Protein AF-A0A540KDP7-F1 (afdb_monomer_lite)

Secondary structure (DSSP, 8-state):
-PPPBPPPEETTTTEESSHHHHHHHHHHHHHHHHHHS-TT-S-STTS-HHHHHHHHHHHHTTB--TT--HHHHHHHHHHHHHHHHHHHHHHHHH-

Organism: Malus baccata (NCBI:txid106549)

pLDDT: mean 88.33, std 7.02, range [47.97, 94.0]

Radius of gyration: 13.53 Å; chains: 1; bounding box: 41×26×33 Å

Foldseek 3Di:
DDDADEFDADPVPLEGPDPVSVVVLLVLLLVLCVVQPDLPDDFLVRDDPVSVVSSVVVSVVRHPPPDDDPSNVVRSSVSNRVSNVVVNVVVVVVD

Structure (mmCIF, N/CA/C/O backbone):
data_AF-A0A540KDP7-F1
#
_entry.id   AF-A0A540KDP7-F1
#
loop_
_atom_site.group_PDB
_atom_site.id
_atom_site.type_symbol
_atom_site.label_atom_id
_atom_site.label_alt_id
_atom_site.label_comp_id
_atom_site.label_asym_id
_atom_site.label_entity_id
_atom_site.label_seq_id
_atom_site.pdbx_PDB_ins_code
_atom_site.Cartn_x
_atom_site.Cartn_y
_atom_site.Cartn_z
_atom_site.occupancy
_atom_site.B_iso_or_equiv
_atom_site.auth_seq_id
_atom_site.auth_comp_id
_atom_site.auth_asym_id
_atom_site.auth_atom_id
_atom_site.pdbx_PDB_model_num
ATOM 1 N N . MET A 1 1 ? 22.527 -7.374 6.280 1.00 47.97 1 MET A N 1
ATOM 2 C CA . MET A 1 1 ? 21.993 -6.263 5.467 1.00 47.97 1 MET A CA 1
ATOM 3 C C . MET A 1 1 ? 21.066 -6.875 4.439 1.00 47.97 1 MET A C 1
ATOM 5 O O . MET A 1 1 ? 21.547 -7.559 3.544 1.00 47.97 1 MET A O 1
ATOM 9 N N . THR A 1 2 ? 19.757 -6.751 4.627 1.00 64.56 2 THR A N 1
ATOM 10 C CA . THR A 1 2 ? 18.776 -7.230 3.646 1.00 64.56 2 THR A CA 1
ATOM 11 C C . THR A 1 2 ? 18.787 -6.245 2.482 1.00 64.56 2 THR A C 1
ATOM 13 O O . THR A 1 2 ? 18.632 -5.047 2.708 1.00 64.56 2 THR A O 1
ATOM 16 N N . GLN A 1 3 ? 19.049 -6.715 1.261 1.00 81.25 3 GLN A N 1
ATOM 17 C CA . GLN A 1 3 ? 18.884 -5.872 0.076 1.00 81.25 3 GLN A CA 1
ATOM 18 C C . GLN A 1 3 ? 17.397 -5.563 -0.072 1.00 81.25 3 GLN A C 1
ATOM 20 O O . GLN A 1 3 ? 16.578 -6.482 -0.102 1.00 81.25 3 GLN A O 1
ATOM 25 N N . LYS A 1 4 ? 17.059 -4.276 -0.113 1.00 87.12 4 LYS A N 1
ATOM 26 C CA . LYS A 1 4 ? 15.689 -3.823 -0.333 1.00 87.12 4 LYS A CA 1
ATOM 27 C C . LYS A 1 4 ? 15.335 -3.938 -1.811 1.00 87.12 4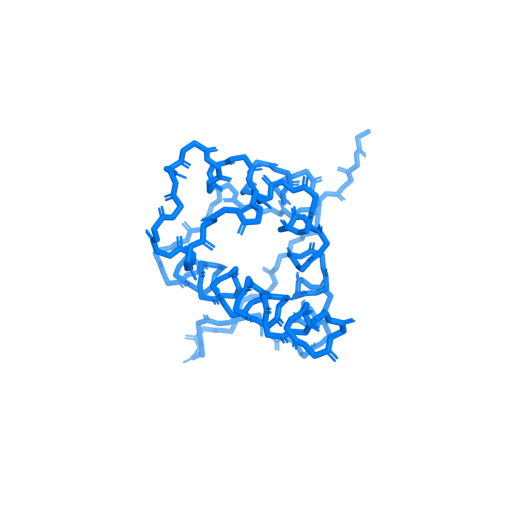 LYS A C 1
ATOM 29 O O . LYS A 1 4 ? 16.192 -3.817 -2.685 1.00 87.12 4 LYS A O 1
ATOM 34 N N . ILE A 1 5 ? 14.061 -4.181 -2.084 1.00 89.44 5 ILE A N 1
ATOM 35 C CA . ILE A 1 5 ? 13.534 -4.328 -3.436 1.00 89.44 5 ILE A CA 1
ATOM 36 C C . ILE A 1 5 ? 13.304 -2.935 -4.022 1.00 89.44 5 ILE A C 1
ATOM 38 O O . ILE A 1 5 ? 12.496 -2.152 -3.517 1.00 89.44 5 ILE A O 1
ATOM 42 N N . THR A 1 6 ? 13.983 -2.633 -5.125 1.00 89.31 6 THR A N 1
ATOM 43 C CA . THR A 1 6 ? 13.715 -1.420 -5.900 1.00 89.31 6 THR A CA 1
ATOM 44 C C . THR A 1 6 ? 12.468 -1.622 -6.754 1.00 89.31 6 THR A C 1
ATOM 46 O O . THR A 1 6 ? 12.402 -2.543 -7.573 1.00 89.31 6 THR A O 1
ATOM 49 N N . ILE A 1 7 ? 11.479 -0.744 -6.587 1.00 89.38 7 ILE A N 1
ATOM 50 C CA . ILE A 1 7 ? 10.295 -0.715 -7.446 1.00 89.38 7 ILE A CA 1
ATOM 51 C C . ILE A 1 7 ? 10.697 -0.057 -8.764 1.00 89.38 7 ILE A C 1
ATOM 53 O O . ILE A 1 7 ? 11.200 1.065 -8.791 1.00 89.38 7 ILE A O 1
ATOM 57 N N . THR A 1 8 ? 10.496 -0.768 -9.868 1.00 91.25 8 THR A N 1
ATOM 58 C CA . THR A 1 8 ? 10.640 -0.180 -11.200 1.00 91.25 8 THR A CA 1
ATOM 59 C C . THR A 1 8 ? 9.357 0.574 -11.521 1.00 91.25 8 THR A C 1
ATOM 61 O O . THR A 1 8 ? 8.275 0.013 -11.370 1.00 91.25 8 THR A O 1
ATOM 64 N N . TRP A 1 9 ? 9.464 1.824 -11.964 1.00 88.00 9 TRP A N 1
ATOM 65 C CA . TRP A 1 9 ? 8.314 2.692 -12.221 1.00 88.00 9 TRP A CA 1
ATOM 66 C C . TRP A 1 9 ? 8.052 2.849 -13.717 1.00 88.00 9 TRP A C 1
ATOM 68 O O . TRP A 1 9 ? 8.984 3.050 -14.495 1.00 88.00 9 TRP A O 1
ATOM 78 N N . ASP A 1 10 ? 6.783 2.765 -14.116 1.00 87.69 10 ASP A N 1
ATOM 79 C CA . ASP A 1 10 ? 6.342 3.095 -15.469 1.00 87.69 10 ASP A CA 1
ATOM 80 C C . ASP A 1 10 ? 6.179 4.621 -15.600 1.00 87.69 10 ASP A C 1
ATOM 82 O O . ASP A 1 10 ? 5.277 5.192 -14.976 1.00 87.69 10 ASP A O 1
ATOM 86 N N . PRO A 1 11 ? 6.994 5.297 -16.431 1.00 78.88 11 PRO A N 1
ATOM 87 C CA . PRO A 1 11 ? 6.934 6.747 -16.592 1.00 78.88 11 PRO A CA 1
ATOM 88 C C . PRO A 1 11 ? 5.639 7.248 -17.251 1.00 78.88 11 PRO A C 1
ATOM 90 O O . PRO A 1 11 ? 5.365 8.443 -17.206 1.00 78.88 11 PRO A O 1
ATOM 93 N N . ARG A 1 12 ? 4.846 6.375 -17.887 1.00 83.94 12 ARG A N 1
ATOM 94 C CA . ARG A 1 12 ? 3.565 6.733 -18.519 1.00 83.94 12 ARG A CA 1
ATOM 95 C C . ARG A 1 12 ? 2.375 6.535 -17.592 1.00 83.94 12 ARG A C 1
ATOM 97 O O . ARG A 1 12 ? 1.397 7.266 -17.711 1.00 83.94 12 ARG A O 1
ATOM 104 N N . HIS A 1 13 ? 2.446 5.533 -16.719 1.00 79.00 13 HIS A N 1
ATOM 105 C CA . HIS A 1 13 ? 1.309 5.100 -15.903 1.00 79.00 13 HIS A CA 1
ATOM 106 C C . HIS A 1 13 ? 1.470 5.398 -14.409 1.00 79.00 13 HIS A C 1
ATOM 108 O O . HIS A 1 13 ? 0.556 5.086 -13.651 1.00 79.00 13 HIS A O 1
ATOM 114 N N . CYS A 1 14 ? 2.594 5.990 -13.981 1.00 81.81 14 CYS A N 1
ATOM 115 C CA . CYS A 1 14 ? 2.857 6.350 -12.580 1.00 81.81 14 CYS A CA 1
ATOM 116 C C . CYS A 1 14 ? 2.609 5.173 -11.614 1.00 81.81 14 CYS A C 1
ATOM 118 O O . CYS A 1 14 ? 2.041 5.335 -10.540 1.00 81.81 14 CYS A O 1
ATOM 120 N N . ALA A 1 15 ? 3.000 3.966 -12.029 1.00 86.38 15 ALA A N 1
ATOM 121 C CA . ALA A 1 15 ? 2.730 2.710 -11.336 1.00 86.38 15 ALA A CA 1
ATOM 122 C C . ALA A 1 15 ? 3.947 1.780 -11.408 1.00 86.38 15 ALA A C 1
ATOM 124 O O . ALA A 1 15 ? 4.912 2.065 -12.121 1.00 86.38 15 ALA A O 1
ATOM 125 N N . ALA A 1 16 ? 3.904 0.650 -10.696 1.00 88.00 16 ALA A N 1
ATOM 126 C CA . ALA A 1 16 ? 4.922 -0.387 -10.853 1.00 88.00 16 ALA A CA 1
ATOM 127 C C . ALA A 1 16 ? 4.969 -0.873 -12.317 1.00 88.00 16 ALA A C 1
ATOM 129 O O . ALA A 1 16 ? 3.933 -1.148 -12.921 1.00 88.00 16 ALA A O 1
ATOM 130 N N . ALA A 1 17 ? 6.173 -0.991 -12.876 1.00 88.81 17 ALA A N 1
ATOM 131 C CA . ALA A 1 17 ? 6.398 -1.254 -14.297 1.00 88.81 17 ALA A CA 1
ATOM 132 C C . ALA A 1 17 ? 5.953 -2.653 -14.739 1.00 88.81 17 ALA A C 1
ATOM 134 O O . ALA A 1 17 ? 5.665 -2.873 -15.914 1.00 88.81 17 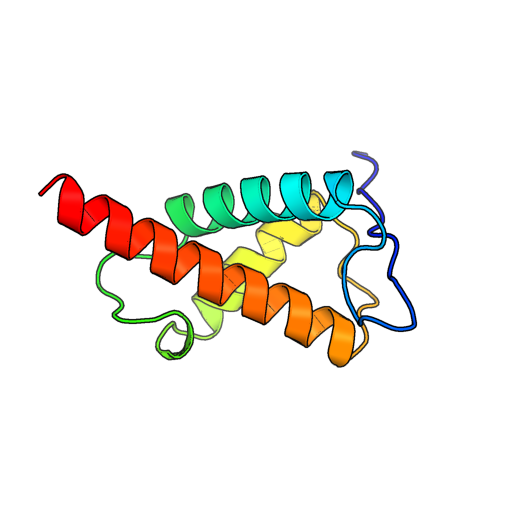ALA A O 1
ATOM 135 N N . THR A 1 18 ? 5.902 -3.605 -13.807 1.00 90.69 18 THR A N 1
ATOM 136 C CA . THR A 1 18 ? 5.500 -4.987 -14.078 1.00 90.69 18 THR A CA 1
ATOM 137 C C . THR A 1 18 ? 4.295 -5.384 -13.235 1.00 90.69 18 THR A C 1
ATOM 139 O O . THR A 1 18 ? 4.120 -4.933 -12.096 1.00 90.69 18 THR A O 1
ATOM 142 N N . LYS A 1 19 ? 3.457 -6.271 -13.783 1.00 89.19 19 LYS A N 1
ATOM 143 C CA . LYS A 1 19 ? 2.298 -6.819 -13.063 1.00 89.19 19 LYS A CA 1
ATOM 144 C C . LYS A 1 19 ? 2.737 -7.655 -11.866 1.00 89.19 19 LYS A C 1
ATOM 146 O O . LYS A 1 19 ? 2.041 -7.697 -10.854 1.00 89.19 19 LYS A O 1
ATOM 151 N N . GLU A 1 20 ? 3.893 -8.293 -11.976 1.00 92.00 20 GLU A N 1
ATOM 152 C CA . GLU A 1 20 ? 4.519 -9.106 -10.946 1.00 92.00 20 GLU A CA 1
ATOM 153 C C . GLU A 1 20 ? 4.937 -8.230 -9.759 1.00 92.00 20 GLU A C 1
ATOM 155 O O . GLU A 1 20 ? 4.538 -8.519 -8.632 1.00 92.00 20 GLU A O 1
ATOM 160 N N . GLN A 1 21 ? 5.635 -7.109 -10.001 1.00 90.25 21 GLN A N 1
ATOM 161 C CA . GLN A 1 21 ? 5.976 -6.147 -8.942 1.00 90.25 21 GLN A CA 1
ATOM 162 C C . GLN A 1 21 ? 4.727 -5.522 -8.321 1.00 90.25 21 GLN A C 1
ATOM 164 O O . GLN A 1 21 ? 4.649 -5.428 -7.098 1.00 90.25 21 GLN A O 1
ATOM 169 N N . HIS A 1 22 ? 3.731 -5.140 -9.132 1.00 92.19 22 HIS A N 1
ATOM 170 C CA . HIS A 1 22 ? 2.455 -4.642 -8.611 1.00 92.19 22 HIS A CA 1
ATOM 171 C C . HIS A 1 22 ? 1.804 -5.665 -7.671 1.00 92.19 22 HIS A C 1
ATOM 173 O O . HIS A 1 22 ? 1.399 -5.321 -6.563 1.00 92.19 22 HIS A O 1
ATOM 179 N N . SER A 1 23 ? 1.722 -6.929 -8.091 1.00 92.12 23 SER A N 1
ATOM 180 C CA . SER A 1 23 ? 1.050 -7.987 -7.330 1.00 92.12 23 SER A CA 1
ATOM 181 C C . SER A 1 23 ? 1.792 -8.337 -6.040 1.00 92.12 23 SER A C 1
ATOM 183 O O . SER A 1 23 ? 1.150 -8.506 -5.000 1.00 92.12 23 SER A O 1
ATOM 185 N N . ALA A 1 24 ? 3.126 -8.405 -6.086 1.00 92.75 24 ALA A N 1
ATOM 186 C CA . ALA A 1 24 ? 3.965 -8.629 -4.911 1.00 92.75 24 ALA A CA 1
ATOM 187 C C . ALA A 1 24 ? 3.792 -7.495 -3.891 1.00 92.75 24 ALA A C 1
ATOM 189 O O . ALA A 1 24 ? 3.393 -7.739 -2.752 1.00 92.75 24 ALA A O 1
ATOM 190 N N . LEU A 1 25 ? 3.946 -6.247 -4.341 1.00 92.69 25 LEU A N 1
ATOM 191 C CA . LEU A 1 25 ? 3.778 -5.069 -3.496 1.00 92.69 25 LEU A CA 1
ATOM 192 C C . LEU A 1 25 ? 2.379 -5.018 -2.877 1.00 92.69 25 LEU A C 1
ATOM 194 O O . LEU A 1 25 ? 2.223 -4.778 -1.685 1.00 92.69 25 LEU A O 1
ATOM 198 N N . ALA A 1 26 ? 1.343 -5.291 -3.666 1.00 93.69 26 ALA A N 1
ATOM 199 C CA . ALA A 1 26 ? -0.026 -5.263 -3.182 1.00 93.69 26 ALA A CA 1
ATOM 200 C C . ALA A 1 26 ? -0.334 -6.380 -2.171 1.00 93.69 26 ALA A C 1
ATOM 202 O O . ALA A 1 26 ? -1.231 -6.217 -1.338 1.00 93.69 26 ALA A O 1
ATOM 203 N N . THR A 1 27 ? 0.371 -7.510 -2.257 1.00 93.69 27 THR A N 1
ATOM 204 C CA . THR A 1 27 ? 0.281 -8.608 -1.286 1.00 93.69 27 THR A CA 1
ATOM 205 C C . THR A 1 27 ? 0.921 -8.193 0.033 1.00 93.69 27 THR A C 1
ATOM 207 O O . THR A 1 27 ? 0.279 -8.300 1.081 1.00 93.69 27 THR A O 1
ATOM 210 N N . ASP A 1 28 ? 2.126 -7.627 -0.028 1.00 93.94 28 ASP A N 1
ATOM 211 C CA . ASP A 1 28 ? 2.866 -7.161 1.146 1.00 93.94 28 ASP A CA 1
ATOM 212 C C . ASP A 1 28 ? 2.148 -6.010 1.851 1.00 93.94 28 ASP A C 1
ATOM 214 O O . ASP A 1 28 ? 1.916 -6.079 3.056 1.00 93.94 28 ASP A O 1
ATOM 218 N N . VAL A 1 29 ? 1.679 -5.006 1.103 1.00 93.75 29 VAL A N 1
ATOM 219 C CA . VAL A 1 29 ? 0.841 -3.912 1.624 1.00 93.75 29 VAL A CA 1
ATOM 220 C C . VAL A 1 29 ? -0.396 -4.465 2.326 1.00 93.75 29 VAL A C 1
ATOM 222 O O . VAL A 1 29 ? -0.726 -4.050 3.436 1.00 93.75 29 VAL A O 1
ATOM 225 N N . GLY A 1 30 ? -1.071 -5.440 1.714 1.00 93.25 30 GLY A N 1
ATOM 226 C CA . GLY A 1 30 ? -2.225 -6.089 2.326 1.00 93.25 30 GLY A CA 1
ATOM 227 C C . GLY A 1 30 ? -1.883 -6.834 3.620 1.00 93.25 30 GLY A C 1
ATOM 228 O O . GLY A 1 30 ? -2.730 -6.903 4.510 1.00 93.25 30 GLY A O 1
ATOM 229 N N . SER A 1 31 ? -0.681 -7.398 3.736 1.00 93.25 31 SER A N 1
ATOM 230 C CA . SER A 1 31 ? -0.191 -8.045 4.959 1.00 93.25 31 SER A CA 1
ATOM 231 C C . SER A 1 31 ? 0.099 -7.016 6.056 1.00 93.25 31 SER A C 1
ATOM 233 O O . SER A 1 31 ? -0.455 -7.108 7.151 1.00 93.25 31 SER A O 1
ATOM 235 N N . VAL A 1 32 ? 0.867 -5.971 5.729 1.00 93.50 32 VAL A N 1
ATOM 236 C CA . VAL A 1 32 ? 1.251 -4.900 6.662 1.00 93.50 32 VAL A CA 1
ATOM 237 C C . VAL A 1 32 ? 0.026 -4.151 7.188 1.00 93.50 32 VAL A C 1
ATOM 239 O O . VAL A 1 32 ? -0.063 -3.877 8.384 1.00 93.50 32 VAL A O 1
ATOM 242 N N . ILE A 1 33 ? -0.955 -3.853 6.330 1.00 91.38 33 ILE A N 1
ATOM 243 C CA . ILE A 1 33 ? -2.207 -3.210 6.751 1.00 91.38 33 ILE A CA 1
ATOM 244 C C . ILE A 1 33 ? -2.955 -4.079 7.757 1.00 91.38 33 ILE A C 1
ATOM 246 O O . ILE A 1 33 ? -3.431 -3.565 8.766 1.00 91.38 33 ILE A O 1
ATOM 250 N N . ARG A 1 34 ? -3.041 -5.389 7.515 1.00 90.06 34 ARG A N 1
ATOM 251 C CA . ARG A 1 34 ? -3.742 -6.317 8.409 1.00 90.06 34 ARG A CA 1
ATOM 252 C C . ARG A 1 34 ? -3.105 -6.406 9.792 1.00 90.06 34 ARG A C 1
ATOM 254 O O . ARG A 1 34 ? -3.834 -6.580 10.763 1.00 90.06 34 ARG A O 1
ATOM 261 N N . SER A 1 35 ? -1.782 -6.283 9.890 1.00 89.44 35 SER A N 1
ATOM 262 C CA . SER A 1 35 ? -1.080 -6.336 11.175 1.00 89.44 35 SER A CA 1
ATOM 263 C C . SER A 1 35 ? -1.060 -4.993 11.913 1.00 89.44 35 SER A C 1
ATOM 265 O O . SER A 1 35 ? -1.080 -4.989 13.140 1.00 89.44 35 SER A O 1
ATOM 267 N N . HIS A 1 36 ? -1.047 -3.863 11.196 1.00 86.38 36 HIS A N 1
ATOM 268 C CA . HI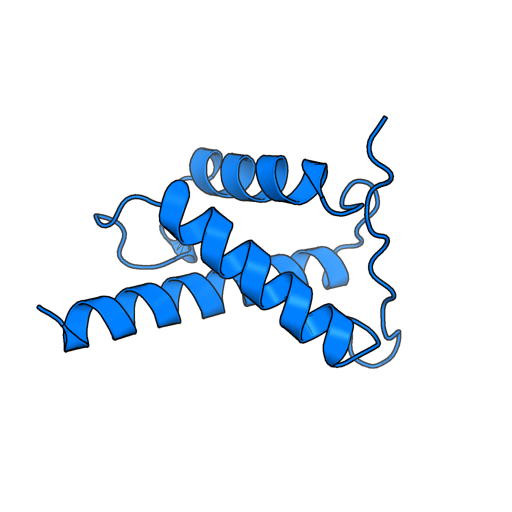S A 1 36 ? -0.842 -2.538 11.799 1.00 86.38 36 HIS A CA 1
ATOM 269 C C . HIS A 1 36 ? -2.103 -1.674 11.901 1.00 86.38 36 HIS A C 1
ATOM 271 O O . HIS A 1 36 ? -2.142 -0.760 12.723 1.00 86.38 36 HIS A O 1
ATOM 277 N N . CYS A 1 37 ? -3.140 -1.917 11.093 1.00 86.12 37 CYS A N 1
ATOM 278 C CA . CYS A 1 37 ? -4.326 -1.061 11.073 1.00 86.12 37 CYS A CA 1
ATOM 279 C C . CYS A 1 37 ? -5.426 -1.583 12.015 1.00 86.12 37 CYS A C 1
ATOM 281 O O . CYS A 1 37 ? -5.967 -2.667 11.796 1.00 86.12 37 CYS A O 1
ATOM 283 N N . PRO A 1 38 ? -5.859 -0.802 13.022 1.00 81.19 38 PRO A N 1
ATOM 284 C CA . PRO A 1 38 ? -6.955 -1.210 13.893 1.00 81.19 38 PRO A CA 1
ATOM 285 C C . PRO A 1 38 ? -8.298 -1.300 13.149 1.00 81.19 38 PRO A C 1
ATOM 287 O O . PRO A 1 38 ? -8.672 -0.390 12.408 1.00 81.19 38 PRO A O 1
ATOM 290 N N . LEU A 1 39 ? -9.098 -2.327 13.452 1.00 82.12 39 LEU A N 1
ATOM 291 C CA . LEU A 1 39 ? -10.431 -2.553 12.859 1.00 82.12 39 LEU A CA 1
ATOM 292 C C . LEU A 1 39 ? -11.446 -1.422 13.086 1.00 82.12 39 LEU A C 1
ATOM 294 O O . LEU A 1 39 ? -12.429 -1.307 12.355 1.00 82.12 39 LEU A O 1
ATOM 298 N N . ARG A 1 40 ? -11.218 -0.574 14.096 1.00 84.44 40 ARG A N 1
ATOM 299 C CA . ARG A 1 40 ? -12.136 0.510 14.484 1.00 84.44 40 ARG A CA 1
ATOM 300 C C . ARG A 1 40 ? -12.293 1.598 13.414 1.00 84.44 40 ARG A C 1
ATOM 302 O O . ARG A 1 40 ? -13.237 2.382 13.473 1.00 84.44 40 ARG A O 1
ATOM 309 N N . TRP A 1 41 ? -11.367 1.683 12.460 1.00 86.94 41 TRP A N 1
ATOM 310 C CA . TRP A 1 41 ? -11.351 2.757 11.473 1.00 86.94 41 TRP A CA 1
ATOM 311 C C . TRP A 1 41 ? -12.249 2.455 10.268 1.00 86.94 41 TRP A C 1
ATOM 313 O O . TRP A 1 41 ? -12.373 1.323 9.790 1.00 86.94 41 TRP A O 1
ATOM 323 N N . LYS A 1 42 ? -12.922 3.495 9.764 1.00 84.62 42 LYS A N 1
ATOM 324 C CA . LYS A 1 42 ? -13.889 3.352 8.666 1.00 84.62 42 LYS A CA 1
ATOM 325 C C . LYS A 1 42 ? -13.219 3.265 7.297 1.00 84.62 42 LYS A C 1
ATOM 327 O O . LYS A 1 42 ? -13.685 2.496 6.465 1.00 84.62 42 LYS A O 1
ATOM 332 N N . SER A 1 43 ? -12.143 4.019 7.084 1.00 87.75 43 SER A N 1
ATOM 333 C CA . SER A 1 43 ? -11.424 4.111 5.808 1.00 87.75 43 SER A CA 1
ATOM 334 C C . SER A 1 43 ? -9.944 4.435 6.018 1.00 87.75 43 SER A C 1
ATOM 336 O O . SER A 1 43 ? -9.574 4.972 7.067 1.00 87.75 43 SER A O 1
ATOM 338 N N . TRP A 1 44 ? -9.123 4.204 4.989 1.00 90.44 44 TRP A N 1
ATOM 339 C CA . TRP A 1 44 ? -7.717 4.619 4.977 1.00 90.44 44 TRP A CA 1
ATOM 340 C C . TRP A 1 44 ? -7.550 6.128 5.195 1.00 90.44 44 TRP A C 1
ATOM 342 O O . TRP A 1 44 ? -6.714 6.567 5.980 1.00 90.44 44 TRP A O 1
ATOM 352 N N . ARG A 1 45 ? -8.411 6.946 4.576 1.00 88.19 45 ARG A N 1
ATOM 353 C CA . ARG A 1 45 ? -8.378 8.410 4.720 1.00 88.19 45 ARG A CA 1
ATOM 354 C C . ARG A 1 45 ? -8.526 8.861 6.175 1.00 88.19 45 ARG A C 1
ATOM 356 O O . ARG A 1 45 ? -7.870 9.817 6.572 1.00 88.19 45 ARG A O 1
ATOM 363 N N . THR A 1 46 ? -9.353 8.159 6.952 1.00 89.94 46 THR A N 1
ATOM 364 C CA . THR A 1 46 ? -9.637 8.466 8.365 1.00 89.94 46 THR A CA 1
ATOM 365 C C . THR A 1 46 ? -8.614 7.910 9.355 1.00 89.94 46 THR A C 1
ATOM 367 O O . THR A 1 46 ? -8.760 8.159 10.547 1.00 89.94 46 THR A O 1
ATOM 370 N N . LEU A 1 47 ? -7.619 7.138 8.901 1.00 90.50 47 LEU A N 1
ATOM 371 C CA . LEU A 1 47 ? -6.562 6.652 9.787 1.00 90.50 47 LEU A CA 1
ATOM 372 C C . LEU A 1 47 ? -5.696 7.815 10.294 1.00 90.50 47 LEU A C 1
ATOM 374 O O . LEU A 1 47 ? -5.386 8.716 9.503 1.00 90.50 47 LEU A O 1
ATOM 378 N N . PRO A 1 48 ? -5.258 7.773 11.567 1.00 91.88 48 PRO A N 1
ATOM 379 C CA . PRO A 1 48 ? -4.246 8.684 12.081 1.00 91.88 48 PRO A CA 1
ATOM 380 C C . PRO A 1 48 ? -2.979 8.631 11.231 1.00 91.88 48 PRO A C 1
ATOM 382 O O . PRO A 1 48 ? -2.602 7.563 10.739 1.00 91.88 48 PRO A O 1
ATOM 385 N N . GLN A 1 49 ? -2.306 9.774 11.093 1.00 90.56 49 GLN A N 1
ATOM 386 C CA . GLN A 1 49 ? -1.062 9.854 10.330 1.00 90.56 49 GLN A CA 1
ATOM 387 C C . GLN A 1 49 ? 0.002 8.905 10.897 1.00 90.56 49 GLN A C 1
ATOM 389 O O . GLN A 1 49 ? 0.610 8.173 10.132 1.00 90.56 49 GLN A O 1
ATOM 394 N N . GLU A 1 50 ? 0.096 8.785 12.224 1.00 90.75 50 GLU A N 1
ATOM 395 C CA . GLU A 1 50 ? 0.998 7.845 12.908 1.00 90.75 50 GLU A CA 1
ATOM 396 C C . GLU A 1 50 ? 0.829 6.391 12.438 1.00 90.75 50 GLU A C 1
ATOM 398 O O . GLU A 1 50 ? 1.804 5.666 12.268 1.00 90.75 50 GLU A O 1
ATOM 403 N N . THR A 1 51 ? -0.409 5.946 12.183 1.00 90.44 51 THR A N 1
ATOM 404 C CA . THR A 1 51 ? -0.658 4.587 11.676 1.00 90.44 51 THR A CA 1
ATOM 405 C C . THR A 1 51 ? -0.235 4.447 10.216 1.00 90.44 51 THR A C 1
ATOM 407 O O . THR A 1 51 ? 0.284 3.403 9.828 1.00 90.44 51 THR A O 1
ATOM 410 N N . LYS A 1 52 ? -0.438 5.486 9.398 1.00 91.69 52 LYS A N 1
ATOM 411 C CA . LYS A 1 52 ? 0.019 5.492 8.000 1.00 91.69 52 LYS A CA 1
ATOM 412 C C . LYS A 1 52 ? 1.543 5.480 7.931 1.00 91.69 52 LYS A C 1
ATOM 414 O O . LYS A 1 52 ? 2.102 4.707 7.159 1.00 91.69 52 LYS A O 1
ATOM 419 N N . ASP A 1 53 ? 2.194 6.264 8.783 1.00 91.94 53 ASP A N 1
ATOM 420 C CA . ASP A 1 53 ? 3.649 6.328 8.886 1.00 91.94 53 ASP A CA 1
ATOM 421 C C . ASP A 1 53 ? 4.223 4.989 9.355 1.00 91.94 53 ASP A C 1
ATOM 423 O O . ASP A 1 53 ? 5.205 4.528 8.786 1.00 91.94 53 ASP A O 1
ATOM 427 N N . ALA A 1 54 ? 3.573 4.306 10.306 1.00 92.50 54 ALA A N 1
ATOM 428 C CA . ALA A 1 54 ? 3.962 2.956 10.713 1.00 92.50 54 ALA A CA 1
ATOM 429 C C . ALA A 1 54 ? 3.860 1.946 9.556 1.00 92.50 54 ALA A C 1
ATOM 431 O O . ALA A 1 54 ? 4.788 1.176 9.328 1.00 92.50 54 ALA A O 1
ATOM 432 N N . VAL A 1 55 ? 2.773 1.975 8.775 1.00 92.44 55 VAL A N 1
ATOM 433 C CA . VAL A 1 55 ? 2.624 1.109 7.588 1.00 92.44 55 VAL A CA 1
ATOM 434 C C . VAL A 1 55 ? 3.731 1.382 6.564 1.00 92.44 55 VAL A C 1
ATOM 436 O O . VAL A 1 55 ? 4.330 0.444 6.041 1.00 92.44 55 VAL A O 1
ATOM 439 N N . LEU A 1 56 ? 4.029 2.653 6.287 1.00 92.50 56 LEU A N 1
ATOM 440 C CA . LEU A 1 56 ? 5.094 3.036 5.358 1.00 92.50 56 LEU A CA 1
ATOM 441 C C . LEU A 1 56 ? 6.485 2.665 5.886 1.00 92.50 56 LEU A C 1
ATOM 443 O O . LEU A 1 56 ? 7.324 2.196 5.118 1.00 92.50 56 LEU A O 1
ATOM 447 N N . TYR A 1 57 ? 6.720 2.833 7.186 1.00 92.44 57 TYR A N 1
ATOM 448 C CA . TYR A 1 57 ? 7.958 2.447 7.853 1.00 92.44 57 TYR A CA 1
ATOM 449 C C . TYR A 1 57 ? 8.212 0.946 7.712 1.00 92.44 57 TYR A C 1
ATOM 451 O O . TYR A 1 57 ? 9.293 0.545 7.284 1.00 92.44 57 TYR A O 1
ATOM 459 N N . GLU A 1 58 ? 7.205 0.113 7.956 1.0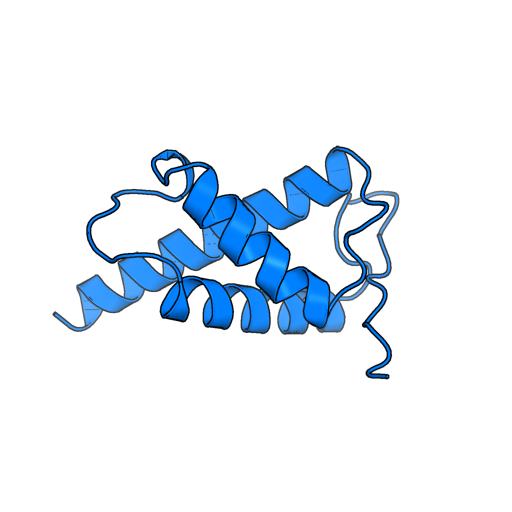0 93.00 58 GLU A N 1
ATOM 460 C CA . GLU A 1 58 ? 7.304 -1.337 7.775 1.00 93.00 58 GLU A CA 1
ATOM 461 C C . GLU A 1 58 ? 7.581 -1.714 6.316 1.00 93.00 58 GLU A C 1
ATOM 463 O O . GLU A 1 58 ? 8.527 -2.450 6.036 1.00 93.00 58 GLU A O 1
ATOM 468 N N . LEU A 1 59 ? 6.861 -1.118 5.359 1.00 92.56 59 LEU A N 1
ATOM 469 C CA . LEU A 1 59 ? 7.130 -1.333 3.932 1.00 92.56 59 LEU A CA 1
ATOM 470 C C . LEU A 1 59 ? 8.551 -0.908 3.532 1.00 92.56 59 LEU A C 1
ATOM 472 O O . LEU A 1 59 ? 9.168 -1.556 2.686 1.00 92.56 59 LEU A O 1
ATOM 476 N N . SER A 1 60 ? 9.104 0.129 4.168 1.00 91.81 60 SER A N 1
ATOM 477 C CA . SER A 1 60 ? 10.459 0.619 3.892 1.00 91.81 60 SER A CA 1
ATOM 478 C C . SER A 1 60 ? 11.568 -0.361 4.286 1.00 91.81 60 SER A C 1
ATOM 480 O O . SER A 1 60 ? 12.702 -0.201 3.834 1.00 91.81 60 SER A O 1
ATOM 482 N N . HIS A 1 61 ? 11.278 -1.382 5.100 1.00 90.69 61 HIS A N 1
ATOM 483 C CA . HIS A 1 61 ? 12.236 -2.453 5.391 1.00 90.69 61 HIS A CA 1
ATOM 484 C C . HIS A 1 61 ? 12.406 -3.403 4.206 1.00 90.69 61 HIS A C 1
ATOM 486 O O . HIS A 1 61 ? 13.451 -4.040 4.079 1.00 90.69 61 HIS A O 1
ATOM 492 N N . HIS A 1 62 ? 11.379 -3.515 3.361 1.00 90.50 62 HIS A N 1
ATOM 493 C CA . HIS A 1 62 ? 11.331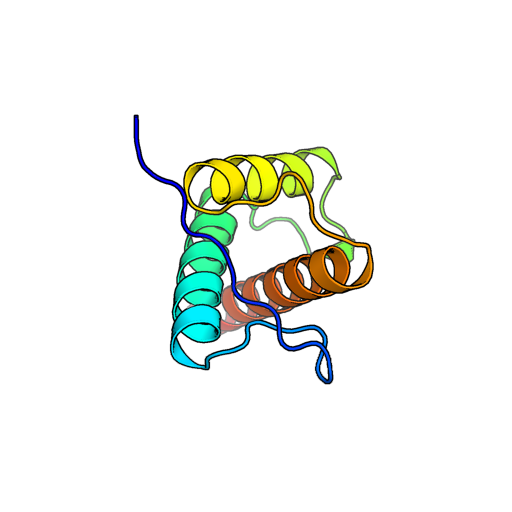 -4.459 2.247 1.00 90.50 62 HIS A CA 1
ATOM 494 C C . HIS A 1 62 ? 11.554 -3.762 0.901 1.00 90.50 62 HIS A C 1
ATOM 496 O O . HIS A 1 62 ? 12.165 -4.345 0.007 1.00 90.50 62 HIS A O 1
ATOM 502 N N . TYR A 1 63 ? 11.104 -2.514 0.769 1.00 91.56 63 TYR A N 1
ATOM 503 C CA . TYR A 1 63 ? 11.127 -1.741 -0.469 1.00 91.56 63 TYR A CA 1
ATOM 504 C C . TYR A 1 63 ? 11.923 -0.448 -0.316 1.00 91.56 63 TYR A C 1
ATOM 506 O O . TYR A 1 63 ? 11.951 0.159 0.758 1.00 91.56 63 TYR A O 1
ATOM 514 N N . GLU A 1 64 ? 12.526 0.015 -1.411 1.00 91.00 64 GLU A N 1
ATOM 515 C CA . GLU A 1 64 ? 13.139 1.343 -1.429 1.00 91.00 64 GLU A CA 1
ATOM 516 C C . GLU A 1 64 ? 12.107 2.446 -1.642 1.00 91.00 64 GLU A C 1
ATOM 518 O O . GLU A 1 64 ? 11.682 2.722 -2.762 1.00 91.00 64 GLU A O 1
ATOM 523 N N . LEU A 1 65 ? 11.718 3.079 -0.531 1.00 88.50 65 LEU A N 1
ATOM 524 C CA . LEU A 1 65 ? 10.712 4.146 -0.475 1.00 88.50 65 LEU A CA 1
ATOM 525 C C . LEU A 1 65 ? 11.302 5.527 -0.122 1.00 88.50 65 LEU A C 1
ATOM 527 O O . LEU A 1 65 ? 10.563 6.491 0.041 1.00 88.50 65 LEU A O 1
ATOM 531 N N . SER A 1 66 ? 12.625 5.643 0.023 1.00 82.50 66 SER A N 1
ATOM 532 C CA . SER A 1 66 ? 13.301 6.868 0.488 1.00 82.50 66 SER A CA 1
ATOM 533 C C . SER A 1 66 ? 13.346 8.003 -0.542 1.00 82.50 66 SER A C 1
ATOM 535 O O . SER A 1 66 ? 13.516 9.153 -0.153 1.00 82.50 66 SER A O 1
ATOM 537 N N . ASN A 1 67 ? 13.175 7.698 -1.832 1.00 84.12 67 ASN A N 1
ATOM 538 C CA . ASN A 1 67 ? 13.307 8.653 -2.941 1.00 84.12 67 ASN A CA 1
ATOM 539 C C . ASN A 1 67 ? 12.071 8.671 -3.856 1.00 84.12 67 ASN A C 1
ATOM 541 O O . ASN A 1 67 ? 12.203 8.827 -5.069 1.00 84.12 67 ASN A O 1
ATOM 545 N N . LEU A 1 68 ? 10.878 8.460 -3.292 1.00 88.38 68 LEU A N 1
ATOM 546 C CA . LEU A 1 68 ? 9.644 8.509 -4.073 1.00 88.38 68 LEU A CA 1
ATOM 547 C C . LEU A 1 68 ? 9.287 9.951 -4.438 1.00 88.38 68 LEU A C 1
ATOM 549 O O . LEU A 1 68 ? 9.280 10.836 -3.580 1.00 88.38 68 LEU A O 1
ATOM 553 N N . ASP A 1 69 ? 8.944 10.175 -5.704 1.00 90.31 69 ASP A N 1
ATOM 554 C CA . ASP A 1 69 ? 8.284 11.412 -6.117 1.00 90.31 69 ASP A CA 1
ATOM 555 C C . ASP A 1 69 ? 6.803 11.430 -5.681 1.00 90.31 69 ASP A C 1
ATOM 557 O O . ASP A 1 69 ? 6.264 10.444 -5.168 1.00 90.31 69 ASP A O 1
ATOM 561 N N . SER A 1 70 ? 6.126 12.565 -5.874 1.00 89.81 70 SER A N 1
ATOM 562 C CA . SER A 1 70 ? 4.728 12.730 -5.463 1.00 89.81 70 SER A CA 1
ATOM 563 C C . SER A 1 70 ? 3.773 11.732 -6.125 1.00 89.81 70 SER A C 1
ATOM 565 O O . SER A 1 70 ? 2.869 11.248 -5.449 1.00 89.81 70 SER A O 1
ATOM 567 N N . ASN A 1 71 ? 3.991 11.377 -7.394 1.00 90.44 71 ASN A N 1
ATOM 568 C CA . ASN A 1 71 ? 3.131 10.439 -8.120 1.00 90.44 71 ASN A CA 1
ATOM 569 C C . ASN A 1 71 ? 3.348 9.007 -7.617 1.00 90.44 71 ASN A C 1
ATOM 571 O O . ASN A 1 71 ? 2.399 8.252 -7.419 1.00 90.44 71 ASN A O 1
ATOM 575 N N . GLN A 1 72 ? 4.603 8.632 -7.368 1.00 90.75 72 GLN A N 1
ATOM 576 C CA . GLN A 1 72 ? 4.945 7.325 -6.806 1.00 90.75 72 GLN A CA 1
ATOM 577 C C . GLN A 1 72 ? 4.389 7.171 -5.386 1.00 90.75 72 GLN A C 1
ATOM 579 O O . GLN A 1 72 ? 3.841 6.126 -5.034 1.00 90.75 72 GLN A O 1
ATOM 584 N N . MET A 1 73 ? 4.478 8.228 -4.575 1.00 91.00 73 MET A N 1
ATOM 585 C CA . MET A 1 73 ? 3.903 8.259 -3.233 1.00 91.00 73 MET A CA 1
ATOM 586 C C . MET A 1 73 ? 2.370 8.188 -3.259 1.00 91.00 73 MET A C 1
ATOM 588 O O . MET A 1 73 ? 1.767 7.521 -2.413 1.00 91.00 73 MET A O 1
ATOM 592 N N . GLU A 1 74 ? 1.725 8.846 -4.224 1.00 92.00 74 GLU A N 1
ATOM 593 C CA . GLU A 1 74 ? 0.279 8.753 -4.443 1.00 92.00 74 GLU A CA 1
ATOM 594 C C . GLU A 1 74 ? -0.128 7.321 -4.804 1.00 92.00 74 GLU A C 1
ATOM 596 O O . GLU A 1 74 ? -1.001 6.756 -4.149 1.00 92.00 74 GLU A O 1
ATOM 601 N N . TYR A 1 75 ? 0.592 6.674 -5.722 1.00 92.88 75 TYR A N 1
ATOM 602 C CA . TYR A 1 75 ? 0.353 5.277 -6.082 1.00 92.88 75 TYR A CA 1
ATOM 603 C C . TYR A 1 75 ? 0.449 4.319 -4.881 1.00 92.88 75 TYR A C 1
ATOM 605 O O . TYR A 1 75 ? -0.409 3.449 -4.709 1.00 92.88 75 TYR A O 1
ATOM 613 N N . ILE A 1 76 ? 1.462 4.472 -4.016 1.00 92.44 76 ILE A N 1
ATOM 614 C CA . ILE A 1 76 ? 1.576 3.659 -2.792 1.00 92.44 76 ILE A CA 1
ATOM 615 C C . ILE A 1 76 ? 0.389 3.917 -1.857 1.00 92.44 76 ILE A C 1
ATOM 617 O O . ILE A 1 76 ? -0.187 2.972 -1.313 1.00 92.44 76 ILE A O 1
ATOM 621 N N . ASN A 1 77 ? -0.014 5.177 -1.686 1.00 92.50 77 ASN A N 1
ATOM 622 C CA . ASN A 1 77 ? -1.164 5.529 -0.854 1.00 92.50 77 ASN A CA 1
ATOM 623 C C . ASN A 1 77 ? -2.481 4.963 -1.396 1.00 92.50 77 ASN A C 1
ATOM 625 O O . ASN A 1 77 ? -3.290 4.455 -0.614 1.00 92.50 77 ASN A O 1
ATOM 629 N N . ASP A 1 78 ? -2.685 5.005 -2.708 1.00 93.19 78 ASP A N 1
ATOM 630 C CA . ASP A 1 78 ? -3.848 4.422 -3.372 1.00 93.19 78 ASP A CA 1
ATOM 631 C C . ASP A 1 78 ? -3.879 2.907 -3.208 1.00 93.19 78 ASP A C 1
ATOM 633 O O . ASP A 1 78 ? -4.926 2.324 -2.903 1.00 93.19 78 ASP A O 1
ATOM 637 N N . LEU A 1 79 ? -2.717 2.261 -3.318 1.00 93.69 79 LEU A N 1
ATOM 638 C CA . LEU A 1 79 ? -2.589 0.832 -3.085 1.00 93.69 79 LEU A CA 1
ATOM 639 C C . LEU A 1 79 ? -2.941 0.465 -1.637 1.00 93.69 79 LEU A C 1
ATOM 641 O O . LEU A 1 79 ? -3.708 -0.476 -1.410 1.00 93.69 79 LEU A O 1
ATOM 645 N N . CYS A 1 80 ? -2.455 1.241 -0.664 1.00 93.38 80 CYS A N 1
ATOM 646 C CA . CYS A 1 80 ? -2.818 1.085 0.743 1.00 93.38 80 CYS A CA 1
ATOM 647 C C . CYS A 1 80 ? -4.324 1.274 0.966 1.00 93.38 80 CYS A C 1
ATOM 649 O O . CYS A 1 80 ? -4.974 0.456 1.621 1.00 93.38 80 CYS A O 1
ATOM 651 N N . SER A 1 81 ? -4.907 2.315 0.374 1.00 93.50 81 SER A N 1
ATOM 652 C CA . SER A 1 81 ? -6.339 2.607 0.467 1.00 93.50 81 SER A CA 1
ATOM 653 C C . SER A 1 81 ? -7.204 1.475 -0.096 1.00 93.50 81 SER A C 1
ATOM 655 O O . SER A 1 81 ? -8.166 1.026 0.543 1.00 93.50 81 SER A O 1
ATOM 657 N N . SER A 1 82 ? -6.822 0.960 -1.266 1.00 93.94 82 SER A N 1
ATOM 658 C CA . SER A 1 82 ? -7.485 -0.156 -1.937 1.00 93.94 82 SER A CA 1
ATOM 659 C C . SER A 1 82 ? -7.419 -1.431 -1.096 1.00 93.94 82 SER A C 1
ATOM 661 O O . SER A 1 82 ? -8.451 -2.045 -0.808 1.00 93.94 82 SER A O 1
ATOM 663 N N . ARG A 1 83 ? -6.229 -1.794 -0.598 1.00 94.00 83 ARG A N 1
ATOM 664 C CA . ARG A 1 83 ? -6.040 -2.999 0.225 1.00 94.00 83 ARG A CA 1
ATOM 665 C C . ARG A 1 83 ? -6.722 -2.908 1.586 1.00 94.00 83 ARG A C 1
ATOM 667 O O . ARG A 1 83 ? -7.295 -3.903 2.027 1.00 94.00 83 ARG A O 1
ATOM 674 N N . PHE A 1 84 ? -6.754 -1.732 2.213 1.00 92.31 84 PHE A N 1
ATOM 675 C CA . PHE A 1 84 ? -7.531 -1.509 3.435 1.00 92.31 84 PHE A CA 1
ATOM 676 C C . PHE A 1 84 ? -9.031 -1.729 3.199 1.00 92.31 84 PHE A C 1
ATOM 678 O O . PHE A 1 84 ? -9.694 -2.428 3.967 1.00 92.31 84 PHE A O 1
ATOM 685 N N . THR A 1 85 ? -9.568 -1.155 2.119 1.00 91.81 85 THR A N 1
ATOM 686 C CA . THR A 1 85 ? -10.988 -1.281 1.759 1.00 91.81 85 THR A CA 1
ATOM 687 C C . THR A 1 85 ? -11.355 -2.728 1.443 1.00 91.81 85 THR A C 1
ATOM 689 O O . THR A 1 85 ? -12.383 -3.218 1.911 1.00 91.81 85 THR A O 1
ATOM 692 N N . GLN A 1 86 ? -10.494 -3.431 0.705 1.00 91.12 86 GLN A N 1
ATOM 693 C CA . GLN A 1 86 ? -10.679 -4.844 0.399 1.00 91.12 86 GLN A CA 1
ATOM 694 C C . GLN A 1 86 ? -10.690 -5.697 1.669 1.00 91.12 86 GLN A C 1
ATOM 696 O O . GLN A 1 86 ? -11.639 -6.442 1.884 1.00 91.12 86 GLN A O 1
ATOM 701 N N . TRP A 1 87 ? -9.696 -5.534 2.544 1.00 89.75 87 TRP A N 1
ATOM 702 C CA . TRP A 1 87 ? -9.629 -6.271 3.806 1.00 89.75 87 TRP A CA 1
ATOM 703 C C . TRP A 1 87 ? -10.877 -6.061 4.673 1.00 89.75 87 TRP A C 1
ATOM 705 O O . TRP A 1 87 ? -11.452 -7.023 5.179 1.00 89.75 87 TRP A O 1
ATOM 715 N N . LYS A 1 88 ? -11.347 -4.815 4.795 1.00 88.31 88 LYS A N 1
ATOM 716 C CA . LYS A 1 88 ? -12.598 -4.493 5.495 1.00 88.31 88 LYS A CA 1
ATOM 717 C C . LYS A 1 88 ? -13.817 -5.173 4.875 1.00 88.31 88 LYS A C 1
ATOM 719 O O . LYS A 1 88 ? -14.656 -5.693 5.604 1.00 88.31 88 LYS A O 1
ATOM 724 N N . SER A 1 89 ? -13.922 -5.146 3.548 1.00 88.31 89 SER A N 1
ATOM 725 C CA . SER A 1 89 ? -15.013 -5.796 2.817 1.00 88.31 89 SER A CA 1
ATOM 726 C C . SER A 1 89 ? -15.005 -7.307 3.035 1.00 88.31 89 SER A C 1
ATOM 728 O O . SER A 1 89 ? -16.049 -7.896 3.298 1.00 88.31 89 SER A O 1
ATOM 730 N N . ASP A 1 90 ? -13.827 -7.928 2.996 1.00 87.50 90 ASP A N 1
ATOM 731 C CA . ASP A 1 90 ? -13.687 -9.365 3.206 1.00 87.50 90 ASP A CA 1
ATOM 732 C C . ASP A 1 90 ? -14.038 -9.764 4.645 1.00 87.50 90 ASP A C 1
ATOM 734 O O . ASP A 1 90 ? -14.715 -10.767 4.844 1.00 87.50 90 ASP A O 1
ATOM 738 N N . LEU A 1 91 ? -13.712 -8.944 5.650 1.00 84.31 91 LEU A N 1
ATOM 739 C CA . LEU A 1 91 ? -14.167 -9.179 7.025 1.00 84.31 91 LEU A CA 1
ATOM 740 C C . LEU A 1 91 ? -15.693 -9.157 7.167 1.00 84.31 91 LEU A C 1
ATOM 742 O O . LEU A 1 91 ? -16.237 -10.032 7.830 1.00 84.31 91 LEU A O 1
ATOM 746 N N . HIS A 1 92 ? -16.387 -8.218 6.518 1.00 78.69 92 HIS A N 1
ATOM 747 C CA . HIS A 1 92 ? -17.857 -8.162 6.539 1.00 78.69 92 HIS A CA 1
ATOM 748 C C . HIS A 1 92 ? -18.535 -9.352 5.835 1.00 78.69 92 HIS A C 1
ATOM 750 O O . HIS A 1 92 ? -19.736 -9.540 5.978 1.00 78.69 92 HIS A O 1
ATOM 756 N N . LYS A 1 93 ? -17.812 -10.132 5.020 1.00 80.56 93 LYS A N 1
ATOM 757 C CA . LYS A 1 93 ? -18.360 -11.361 4.417 1.00 80.56 93 LYS A CA 1
ATOM 758 C C . LYS A 1 93 ? -18.276 -12.557 5.361 1.00 80.56 93 LYS A C 1
ATOM 760 O O . LYS A 1 93 ? -18.967 -13.547 5.140 1.00 80.56 93 LYS A O 1
ATOM 765 N N . HIS A 1 94 ? -17.392 -12.494 6.352 1.00 73.50 94 HIS A N 1
ATOM 766 C CA . HIS A 1 94 ? -17.101 -13.600 7.261 1.00 73.50 94 HIS A CA 1
ATOM 767 C C . HIS A 1 94 ? -17.737 -13.434 8.649 1.00 73.50 94 HIS A C 1
ATOM 769 O O . HIS A 1 94 ? -17.812 -14.421 9.380 1.00 73.50 94 HIS A O 1
ATOM 775 N N . TYR A 1 95 ? -18.204 -12.229 8.989 1.00 60.06 95 TYR A N 1
ATOM 776 C 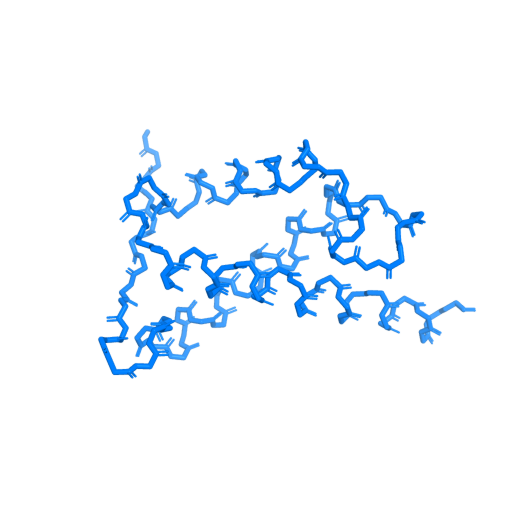CA . TYR A 1 95 ? -18.870 -11.875 10.247 1.00 60.06 95 TYR A CA 1
ATOM 777 C C . TYR A 1 95 ? -20.141 -11.080 9.971 1.00 60.06 95 TYR A C 1
ATOM 779 O O . TYR A 1 95 ? -21.135 -11.317 10.690 1.00 60.06 95 TYR A O 1
#

Sequence (95 aa):
MTQKITITWDPRHCAAATKEQHSALATDVGSVIRSHCPLRWKSWRTLPQETKDAVLYELSHHYELSNLDSNQMEYINDLCSSRFTQWKSDLHKHY